Protein AF-A0A7M2C8W5-F1 (afdb_monomer_lite)

Structure (mmCIF, N/CA/C/O backbone):
data_AF-A0A7M2C8W5-F1
#
_entry.id   AF-A0A7M2C8W5-F1
#
loop_
_atom_site.group_PDB
_atom_site.id
_atom_site.type_symbol
_atom_site.label_atom_id
_atom_site.label_alt_id
_atom_site.label_comp_id
_atom_site.label_asym_id
_atom_site.label_entity_id
_atom_site.label_seq_id
_atom_site.pdbx_PDB_ins_code
_atom_site.Cartn_x
_atom_site.Cartn_y
_atom_site.Cartn_z
_atom_site.occupancy
_atom_site.B_iso_or_equiv
_atom_site.auth_seq_id
_atom_site.auth_comp_id
_atom_site.auth_asym_id
_atom_site.auth_atom_id
_atom_site.pdbx_PDB_model_num
ATOM 1 N N . MET A 1 1 ? -29.727 7.553 -31.394 1.00 39.31 1 MET A N 1
ATOM 2 C CA . MET A 1 1 ? -28.277 7.302 -31.231 1.00 39.31 1 MET A CA 1
ATOM 3 C C . MET A 1 1 ? -27.992 7.238 -29.740 1.00 39.31 1 MET A C 1
ATOM 5 O O . MET A 1 1 ? -28.064 8.268 -29.088 1.00 39.31 1 MET A O 1
ATOM 9 N N . ALA A 1 2 ? -27.802 6.042 -29.180 1.00 39.81 2 ALA A N 1
ATOM 10 C CA . ALA A 1 2 ? -27.542 5.862 -27.752 1.00 39.81 2 ALA A CA 1
ATOM 11 C C . ALA A 1 2 ? -26.033 5.703 -27.526 1.00 39.81 2 ALA A C 1
ATOM 13 O O . ALA A 1 2 ? -25.415 4.767 -28.030 1.00 39.81 2 ALA A O 1
ATOM 14 N N . THR A 1 3 ? -25.435 6.637 -26.794 1.00 49.81 3 THR A N 1
ATOM 15 C CA . THR A 1 3 ? -24.050 6.577 -26.322 1.00 49.81 3 THR A CA 1
ATOM 16 C C . THR A 1 3 ? -23.973 5.582 -25.165 1.00 49.81 3 THR A C 1
ATOM 18 O O . THR A 1 3 ? -24.169 5.930 -24.003 1.00 49.81 3 THR A O 1
ATOM 21 N N . THR A 1 4 ? -23.715 4.311 -25.474 1.00 51.47 4 THR A N 1
ATOM 22 C CA . THR A 1 4 ? -23.436 3.293 -24.455 1.00 51.47 4 THR A CA 1
ATOM 23 C C . THR A 1 4 ? -22.128 3.640 -23.749 1.00 51.47 4 THR A C 1
ATOM 25 O O . THR A 1 4 ? -21.042 3.513 -24.317 1.00 51.47 4 THR A O 1
ATOM 28 N N . ASN A 1 5 ? -22.237 4.085 -22.496 1.00 50.81 5 ASN A N 1
ATOM 29 C CA . ASN A 1 5 ? -21.115 4.240 -21.579 1.00 50.81 5 ASN A CA 1
ATOM 30 C C . ASN A 1 5 ? -20.369 2.905 -21.470 1.00 50.81 5 ASN A C 1
ATOM 32 O O . ASN A 1 5 ? -20.858 1.951 -20.865 1.00 50.81 5 ASN A O 1
ATOM 36 N N . ARG A 1 6 ? -19.165 2.838 -22.043 1.00 50.00 6 ARG A N 1
ATOM 37 C CA . ARG A 1 6 ? -18.244 1.708 -21.896 1.00 50.00 6 ARG A CA 1
ATOM 38 C C . ARG A 1 6 ? -17.682 1.689 -20.473 1.00 50.00 6 ARG A C 1
ATOM 40 O O . ARG A 1 6 ? -16.528 2.032 -20.250 1.00 50.00 6 ARG A O 1
ATOM 47 N N . ARG A 1 7 ? -18.479 1.275 -19.489 1.00 54.00 7 ARG A N 1
ATOM 48 C CA . ARG A 1 7 ? -17.940 0.757 -18.226 1.00 54.00 7 ARG A CA 1
ATOM 49 C C . ARG A 1 7 ? -17.758 -0.744 -18.383 1.00 54.00 7 ARG A C 1
ATOM 51 O O . ARG A 1 7 ? -18.496 -1.538 -17.817 1.00 54.00 7 ARG A O 1
ATOM 58 N N . ALA A 1 8 ? -16.769 -1.119 -19.190 1.00 52.56 8 ALA A N 1
ATOM 59 C CA . ALA A 1 8 ? -16.247 -2.478 -19.237 1.00 52.56 8 ALA A CA 1
ATOM 60 C C . ALA A 1 8 ? -15.407 -2.730 -17.970 1.00 52.56 8 ALA A C 1
ATOM 62 O O . ALA A 1 8 ? -14.191 -2.859 -18.019 1.00 52.56 8 ALA A O 1
ATOM 63 N N . GLY A 1 9 ? -16.056 -2.702 -16.807 1.00 54.88 9 GLY A N 1
ATOM 64 C CA . GLY A 1 9 ? -15.485 -3.164 -15.549 1.00 54.88 9 GLY A CA 1
ATOM 65 C C . GLY A 1 9 ? -16.027 -4.557 -15.270 1.00 54.88 9 GLY A C 1
ATOM 66 O O . GLY A 1 9 ? -17.239 -4.752 -15.252 1.00 54.88 9 GLY A O 1
ATOM 67 N N . ARG A 1 10 ? -15.139 -5.535 -15.080 1.00 54.44 10 ARG A N 1
ATOM 68 C CA . ARG A 1 10 ? -15.489 -6.913 -14.709 1.00 54.44 10 ARG A CA 1
ATOM 69 C C . ARG A 1 10 ? -16.448 -6.912 -13.499 1.00 54.44 10 ARG A C 1
ATOM 71 O O . ARG A 1 10 ? -16.086 -6.333 -12.471 1.00 54.44 10 ARG A O 1
ATOM 78 N N . PRO A 1 11 ? -17.628 -7.556 -13.568 1.00 51.19 11 PRO A N 1
ATOM 79 C CA . PRO A 1 11 ?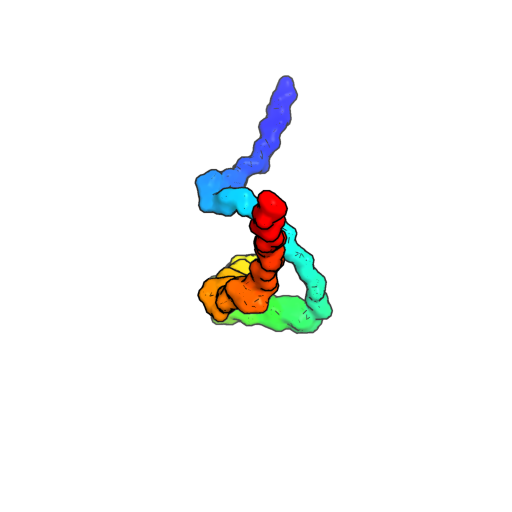 -18.542 -7.642 -12.435 1.00 51.19 11 PRO A CA 1
ATOM 80 C C . PRO A 1 11 ? -17.944 -8.617 -11.418 1.00 51.19 11 PRO A C 1
ATOM 82 O O . PRO A 1 11 ? -18.050 -9.827 -11.578 1.00 51.19 11 PRO A O 1
ATOM 85 N N . GLY A 1 12 ? -17.211 -8.120 -10.421 1.00 53.88 12 GLY A N 1
ATOM 86 C CA . GLY A 1 12 ? -16.548 -9.042 -9.494 1.00 53.88 12 GLY A CA 1
ATOM 87 C C . GLY A 1 12 ? -15.872 -8.453 -8.271 1.00 53.88 12 GLY A C 1
ATOM 88 O O . GLY A 1 12 ? -15.133 -9.177 -7.616 1.00 53.88 12 GLY A O 1
ATOM 89 N N . LYS A 1 13 ? -16.053 -7.166 -7.951 1.00 58.28 13 LYS A N 1
ATOM 90 C CA . LYS A 1 13 ? -15.322 -6.580 -6.820 1.00 58.28 13 LYS A CA 1
ATOM 91 C C . LYS A 1 13 ? -16.127 -5.637 -5.899 1.00 58.28 13 LYS A C 1
ATOM 93 O O . LYS A 1 13 ? -15.509 -4.838 -5.202 1.00 58.28 13 LYS A O 1
ATOM 98 N N . GLY A 1 14 ? -17.460 -5.756 -5.867 1.00 77.31 14 GLY A N 1
ATOM 99 C CA . GLY A 1 14 ? -18.341 -5.051 -4.915 1.00 77.31 14 GLY A CA 1
ATOM 100 C C . GLY A 1 14 ? -18.287 -3.516 -4.962 1.00 77.31 14 GLY A C 1
ATOM 101 O O . GLY A 1 14 ? -17.635 -2.931 -5.831 1.00 77.31 14 GLY A O 1
ATOM 102 N N . ASP A 1 15 ? -18.974 -2.871 -4.014 1.00 80.19 15 ASP A N 1
ATOM 103 C CA . ASP A 1 15 ? -18.910 -1.419 -3.814 1.00 80.19 15 ASP A CA 1
ATOM 104 C C . ASP A 1 15 ? -17.529 -1.008 -3.296 1.00 80.19 15 ASP A C 1
ATOM 106 O O . ASP A 1 15 ? -17.000 -1.574 -2.338 1.00 80.19 15 ASP A O 1
ATOM 110 N N . ARG A 1 16 ? -16.925 -0.008 -3.943 1.00 79.88 16 ARG A N 1
ATOM 111 C CA . ARG A 1 16 ? -15.549 0.428 -3.679 1.00 79.88 16 ARG A CA 1
ATOM 112 C C . ARG A 1 16 ? -15.460 1.930 -3.557 1.00 79.88 16 ARG A C 1
ATOM 114 O O . ARG A 1 16 ? -16.090 2.663 -4.315 1.00 79.88 16 ARG A O 1
ATOM 121 N N . ARG A 1 17 ? -14.590 2.382 -2.658 1.00 85.94 17 ARG A N 1
ATOM 122 C CA . ARG A 1 17 ? -14.179 3.782 -2.560 1.00 85.94 17 ARG A CA 1
ATOM 123 C C . ARG A 1 17 ? -12.721 3.910 -2.979 1.00 85.94 17 ARG A C 1
ATOM 125 O O . ARG A 1 17 ? -11.892 3.095 -2.584 1.00 85.94 17 ARG A O 1
ATOM 132 N N . VAL A 1 18 ? -12.422 4.925 -3.786 1.00 87.69 18 VAL A N 1
ATOM 133 C CA . VAL A 1 18 ? -11.040 5.277 -4.129 1.00 87.69 18 VAL A CA 1
ATOM 134 C C . VAL A 1 18 ? -10.409 5.951 -2.916 1.00 87.69 18 VAL A C 1
ATOM 136 O O . VAL A 1 18 ? -10.955 6.923 -2.396 1.00 87.69 18 VAL A O 1
ATOM 139 N N . MET A 1 19 ? -9.261 5.438 -2.479 1.00 85.50 19 MET A N 1
ATOM 140 C CA . MET A 1 19 ? -8.422 6.068 -1.462 1.00 85.50 19 MET A CA 1
ATOM 141 C C . MET A 1 19 ? -7.179 6.620 -2.150 1.00 85.50 19 MET A C 1
ATOM 143 O O . MET A 1 19 ? -6.462 5.879 -2.815 1.00 85.50 19 MET A O 1
ATOM 147 N N . ALA A 1 20 ? -6.942 7.922 -2.013 1.00 87.19 20 ALA A N 1
ATOM 148 C CA . ALA A 1 20 ? -5.788 8.594 -2.592 1.00 87.19 20 ALA A CA 1
ATOM 149 C C . ALA A 1 20 ? -5.087 9.420 -1.517 1.00 87.19 20 ALA A C 1
ATOM 151 O O . ALA A 1 20 ? -5.733 10.100 -0.721 1.00 87.19 20 ALA A O 1
ATOM 152 N N . PHE A 1 21 ? -3.761 9.380 -1.518 1.00 88.06 21 PHE A N 1
ATOM 153 C CA . PHE A 1 21 ? -2.927 10.203 -0.655 1.00 88.06 21 PHE A CA 1
ATOM 154 C C . PHE A 1 21 ? -1.698 10.665 -1.433 1.00 88.06 21 PHE A C 1
ATOM 156 O O . PHE A 1 21 ? -1.333 10.089 -2.457 1.00 88.06 21 PHE A O 1
ATOM 163 N N . ARG A 1 22 ? -1.083 11.750 -0.964 1.00 93.88 22 ARG A N 1
ATOM 164 C CA . ARG A 1 22 ? 0.128 12.308 -1.565 1.00 93.88 22 ARG A CA 1
ATOM 165 C C . ARG A 1 22 ? 1.336 11.929 -0.721 1.00 93.88 22 ARG A C 1
ATOM 167 O O . ARG A 1 22 ? 1.288 12.017 0.503 1.00 93.88 22 ARG A O 1
ATOM 174 N N . LEU A 1 23 ? 2.417 11.561 -1.395 1.00 93.12 23 LEU A N 1
ATOM 175 C CA . LEU A 1 23 ? 3.742 11.382 -0.814 1.00 93.12 23 LEU A CA 1
ATOM 176 C C . LEU A 1 23 ? 4.707 12.372 -1.464 1.00 93.12 23 LEU A C 1
ATOM 178 O O . LEU A 1 23 ? 4.502 12.790 -2.603 1.00 93.12 23 LEU A O 1
ATOM 182 N N . ALA A 1 24 ? 5.764 12.739 -0.740 1.00 97.62 24 ALA A N 1
ATOM 183 C CA . ALA A 1 24 ? 6.890 13.440 -1.346 1.00 97.62 24 ALA A CA 1
ATOM 184 C C . ALA A 1 24 ? 7.489 12.569 -2.460 1.00 97.62 24 ALA A C 1
ATOM 186 O O . ALA A 1 24 ? 7.634 11.361 -2.259 1.00 97.62 24 ALA A O 1
ATOM 187 N N . THR A 1 25 ? 7.865 13.177 -3.589 1.00 97.50 25 THR A N 1
ATOM 188 C CA . THR A 1 25 ? 8.359 12.462 -4.780 1.00 97.50 25 THR A CA 1
ATOM 189 C C . THR A 1 25 ? 9.417 11.403 -4.458 1.00 97.50 25 THR A C 1
ATOM 191 O O . THR A 1 25 ? 9.189 10.256 -4.829 1.00 97.50 25 THR A O 1
ATOM 194 N N . PRO A 1 26 ? 10.458 11.682 -3.640 1.00 97.81 26 PRO A N 1
ATOM 195 C CA . PRO A 1 26 ? 11.467 10.666 -3.330 1.00 97.81 26 PRO A CA 1
ATOM 196 C C . PRO A 1 26 ? 10.896 9.418 -2.643 1.00 97.81 26 PRO A C 1
ATOM 198 O O . PRO A 1 26 ? 11.373 8.312 -2.854 1.00 97.81 26 PRO A O 1
ATOM 201 N N . ARG A 1 27 ? 9.849 9.570 -1.821 1.00 97.00 27 ARG A N 1
ATOM 202 C CA . ARG A 1 27 ? 9.180 8.427 -1.181 1.00 97.00 27 ARG A CA 1
ATOM 203 C C . ARG A 1 27 ? 8.254 7.688 -2.136 1.00 97.00 27 ARG A C 1
ATOM 205 O O . ARG A 1 27 ? 8.101 6.482 -1.998 1.00 97.00 27 ARG A O 1
ATOM 212 N N . ALA A 1 28 ? 7.622 8.400 -3.066 1.00 95.75 28 ALA A N 1
ATOM 213 C CA . ALA A 1 28 ? 6.798 7.774 -4.094 1.00 95.75 28 ALA A CA 1
ATOM 214 C C . ALA A 1 28 ? 7.652 6.912 -5.039 1.00 95.75 28 ALA A C 1
ATOM 216 O O . ALA A 1 28 ? 7.226 5.820 -5.405 1.00 95.75 28 ALA A O 1
ATOM 217 N N . ASP A 1 29 ? 8.866 7.365 -5.365 1.00 97.44 29 ASP A N 1
ATOM 218 C CA . ASP A 1 29 ? 9.820 6.597 -6.168 1.00 97.44 29 ASP A CA 1
ATOM 219 C C . ASP A 1 29 ? 10.255 5.309 -5.449 1.00 97.44 29 ASP A C 1
ATOM 221 O O . ASP A 1 29 ? 10.178 4.238 -6.042 1.00 97.44 29 ASP A O 1
ATOM 225 N N . ILE A 1 30 ? 10.575 5.385 -4.150 1.00 97.38 30 ILE A N 1
ATOM 226 C CA . ILE A 1 30 ? 10.888 4.199 -3.328 1.00 97.38 30 ILE A CA 1
ATOM 227 C C . ILE A 1 30 ? 9.715 3.210 -3.302 1.00 97.38 30 ILE A C 1
ATOM 229 O O . ILE A 1 30 ? 9.910 2.008 -3.432 1.00 97.38 30 ILE A O 1
ATOM 233 N N . VAL A 1 31 ? 8.481 3.697 -3.144 1.00 96.44 31 VAL A N 1
ATOM 234 C CA . VAL A 1 31 ? 7.283 2.839 -3.157 1.00 96.44 31 VAL A CA 1
ATOM 235 C C . VAL A 1 31 ? 7.137 2.093 -4.486 1.00 96.44 31 VAL A C 1
ATOM 237 O O . VAL A 1 31 ? 6.751 0.927 -4.490 1.00 96.44 31 VAL A O 1
ATOM 240 N N . ARG A 1 32 ? 7.455 2.745 -5.610 1.00 96.69 32 ARG A N 1
ATOM 241 C CA . ARG A 1 32 ? 7.458 2.090 -6.923 1.00 96.69 32 ARG A CA 1
ATOM 242 C C . ARG A 1 32 ? 8.518 0.992 -6.994 1.00 96.69 32 ARG A C 1
ATOM 244 O O . ARG A 1 32 ? 8.188 -0.111 -7.411 1.00 96.69 32 ARG A O 1
ATOM 251 N N . GLU A 1 33 ? 9.739 1.271 -6.542 1.00 97.81 33 GLU A N 1
ATOM 252 C CA . GLU A 1 33 ? 10.824 0.279 -6.518 1.00 97.81 33 GLU A CA 1
ATOM 253 C C . GLU A 1 33 ? 10.478 -0.939 -5.650 1.00 97.81 33 GLU A C 1
ATOM 255 O O . GLU A 1 33 ? 10.724 -2.072 -6.056 1.00 97.81 33 GLU A O 1
ATOM 260 N N . LEU A 1 34 ? 9.855 -0.726 -4.485 1.00 97.69 34 LEU A N 1
ATOM 261 C CA . LEU A 1 34 ? 9.398 -1.816 -3.616 1.00 97.69 34 LEU A CA 1
ATOM 262 C C . LEU A 1 34 ? 8.325 -2.673 -4.293 1.00 97.69 34 LEU A C 1
ATOM 264 O O . LEU A 1 34 ? 8.433 -3.896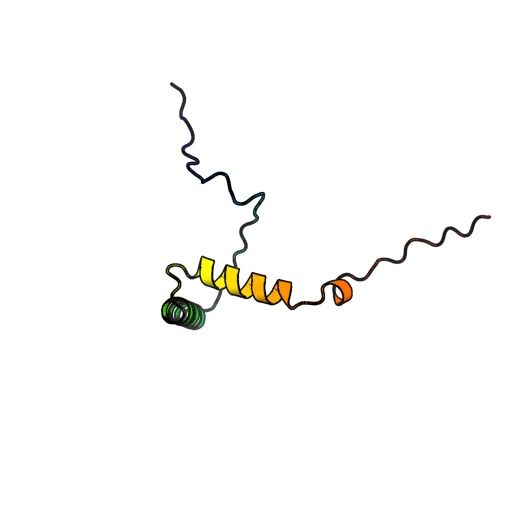 -4.294 1.00 97.69 34 LEU A O 1
ATOM 268 N N . ALA A 1 35 ? 7.322 -2.042 -4.907 1.00 97.69 35 ALA A N 1
ATOM 269 C CA . ALA A 1 35 ? 6.262 -2.762 -5.607 1.00 97.69 35 ALA A CA 1
ATOM 270 C C . ALA A 1 35 ? 6.825 -3.644 -6.735 1.00 97.69 35 ALA A C 1
ATOM 272 O O . ALA A 1 35 ? 6.457 -4.813 -6.841 1.00 97.69 35 ALA A O 1
ATOM 273 N N . GLU A 1 36 ? 7.751 -3.108 -7.536 1.00 97.56 36 GLU A N 1
ATOM 274 C CA . GLU A 1 36 ? 8.423 -3.856 -8.604 1.00 97.56 36 GLU A CA 1
ATOM 275 C C . GLU A 1 36 ? 9.264 -5.016 -8.049 1.00 97.56 36 GLU A C 1
ATOM 277 O O . GLU A 1 36 ? 9.175 -6.137 -8.552 1.00 97.56 36 GLU A O 1
ATOM 282 N N . ALA A 1 37 ? 10.039 -4.776 -6.984 1.00 98.12 37 ALA A N 1
ATOM 283 C CA . ALA A 1 37 ? 10.865 -5.797 -6.339 1.00 98.12 37 ALA A CA 1
ATOM 284 C C . ALA A 1 37 ? 10.036 -6.946 -5.738 1.00 98.12 37 ALA A C 1
ATOM 286 O O . ALA A 1 37 ? 10.481 -8.094 -5.731 1.00 98.12 37 ALA A O 1
ATOM 287 N N . GLU A 1 38 ? 8.823 -6.652 -5.270 1.00 97.00 38 GLU A N 1
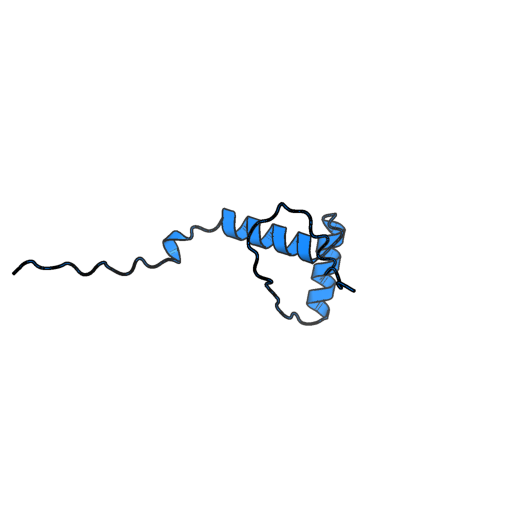ATOM 288 C CA . GLU A 1 38 ? 7.872 -7.636 -4.743 1.00 97.00 38 GLU A CA 1
ATOM 289 C C . GLU A 1 38 ? 7.005 -8.294 -5.835 1.00 97.00 38 GLU A C 1
ATOM 291 O O . GLU A 1 38 ? 6.166 -9.146 -5.539 1.00 97.00 38 GLU A O 1
ATOM 296 N N . GLY A 1 39 ? 7.222 -7.949 -7.110 1.00 97.50 39 GLY A N 1
ATOM 297 C CA . GLY A 1 39 ? 6.577 -8.588 -8.259 1.00 97.50 39 GLY A CA 1
ATOM 298 C C . GLY A 1 39 ? 5.207 -8.018 -8.633 1.00 97.50 39 GLY A C 1
ATOM 299 O O . GLY A 1 39 ? 4.455 -8.666 -9.364 1.00 97.50 39 GLY A O 1
ATOM 300 N N . PHE A 1 40 ? 4.862 -6.820 -8.159 1.00 97.06 40 PHE A N 1
ATOM 301 C CA . PHE A 1 40 ? 3.622 -6.141 -8.529 1.00 97.06 40 PHE A CA 1
ATOM 302 C C . PHE A 1 40 ? 3.807 -5.284 -9.785 1.00 97.06 40 PHE A C 1
ATOM 304 O O . PHE A 1 40 ? 4.718 -4.467 -9.873 1.00 97.06 40 PHE A O 1
ATOM 311 N N . GLU A 1 41 ? 2.878 -5.413 -10.737 1.00 92.69 41 GLU A N 1
ATOM 312 C CA . GLU A 1 41 ? 2.847 -4.586 -11.955 1.00 92.69 41 GLU A CA 1
ATOM 313 C C . GLU A 1 41 ? 2.400 -3.141 -11.662 1.00 92.69 41 GLU A C 1
ATOM 315 O O . GLU A 1 41 ? 2.859 -2.195 -12.300 1.00 92.69 41 GLU A O 1
ATOM 320 N N . TYR A 1 42 ? 1.519 -2.953 -10.671 1.00 93.12 42 TYR A N 1
ATOM 321 C CA . TYR A 1 42 ? 0.971 -1.648 -10.305 1.00 93.12 42 TYR A CA 1
ATOM 322 C C . TYR A 1 42 ? 1.155 -1.354 -8.815 1.00 93.12 42 TYR A C 1
ATOM 324 O O . TYR A 1 42 ? 0.720 -2.119 -7.953 1.00 93.12 42 TYR A O 1
ATOM 332 N N . VAL A 1 43 ? 1.669 -0.159 -8.501 1.00 94.44 43 VAL A N 1
ATOM 333 C CA . VAL A 1 43 ? 1.789 0.355 -7.121 1.00 94.44 43 VAL A CA 1
ATOM 334 C C . VAL A 1 43 ? 0.455 0.310 -6.368 1.00 94.44 43 VAL A C 1
ATOM 336 O O . VAL A 1 43 ? 0.426 0.066 -5.166 1.00 94.44 43 VAL A O 1
ATOM 339 N N . SER A 1 44 ? -0.671 0.525 -7.053 1.00 92.19 44 SER A N 1
ATOM 340 C CA . SER A 1 44 ? -1.996 0.455 -6.427 1.00 92.19 44 SER A CA 1
ATOM 341 C C . SER A 1 44 ? -2.349 -0.938 -5.910 1.00 92.19 44 SER A C 1
ATOM 343 O O . SER A 1 44 ? -3.032 -1.038 -4.893 1.00 92.19 44 SER A O 1
ATOM 345 N N . ASP A 1 45 ? -1.901 -1.994 -6.592 1.00 93.69 45 ASP A N 1
ATOM 346 C CA . ASP A 1 45 ? -2.153 -3.372 -6.165 1.00 93.69 45 ASP A CA 1
ATOM 347 C C . ASP A 1 45 ? -1.277 -3.728 -4.961 1.00 93.69 45 ASP A C 1
ATOM 349 O O . ASP A 1 45 ? -1.776 -4.300 -3.992 1.00 93.69 45 ASP A O 1
ATOM 353 N N . TRP A 1 46 ? -0.018 -3.282 -4.970 1.00 95.88 46 TRP A N 1
ATOM 354 C CA . TRP A 1 46 ? 0.889 -3.390 -3.827 1.00 95.88 46 TRP A CA 1
ATOM 355 C C . TRP A 1 46 ? 0.356 -2.649 -2.589 1.00 95.88 46 TRP A C 1
ATOM 357 O O . TRP A 1 46 ? 0.246 -3.216 -1.503 1.00 95.88 46 TRP A O 1
ATOM 367 N N . LEU A 1 47 ? -0.095 -1.400 -2.751 1.00 94.25 47 LEU A N 1
ATOM 368 C CA . LEU A 1 47 ? -0.710 -0.632 -1.662 1.00 94.25 47 LEU A CA 1
ATOM 369 C C . LEU A 1 47 ? -1.984 -1.299 -1.135 1.00 94.25 47 LEU A C 1
ATOM 371 O O . LEU A 1 47 ? -2.212 -1.317 0.073 1.00 94.25 47 LEU A O 1
ATOM 375 N N . ALA A 1 48 ? -2.822 -1.846 -2.020 1.00 92.81 48 ALA A N 1
ATOM 376 C CA . ALA A 1 48 ? -4.013 -2.577 -1.604 1.00 92.81 48 ALA A CA 1
ATOM 377 C C . ALA A 1 48 ? -3.648 -3.830 -0.796 1.00 92.81 48 ALA A C 1
ATOM 379 O O . ALA A 1 48 ? -4.313 -4.111 0.200 1.00 92.81 48 ALA A O 1
ATOM 380 N N . HIS A 1 49 ? -2.593 -4.550 -1.189 1.00 94.19 49 HIS A N 1
ATOM 381 C CA . HIS A 1 49 ? -2.083 -5.702 -0.450 1.00 94.19 49 HIS A CA 1
ATOM 382 C C . HIS A 1 49 ? -1.657 -5.316 0.973 1.00 94.19 49 HIS A C 1
ATOM 384 O O . HIS A 1 49 ? -2.204 -5.866 1.927 1.00 94.19 49 HIS A O 1
ATOM 390 N N . ILE A 1 50 ? -0.803 -4.298 1.120 1.00 95.06 50 ILE A N 1
ATOM 391 C CA . ILE A 1 50 ? -0.328 -3.815 2.429 1.00 95.06 50 ILE A CA 1
ATOM 392 C C . ILE A 1 50 ? -1.476 -3.334 3.315 1.00 95.06 50 ILE A C 1
ATOM 394 O O . ILE A 1 50 ? -1.521 -3.621 4.511 1.00 95.06 50 ILE A O 1
ATOM 398 N N . VAL A 1 51 ? -2.417 -2.572 2.751 1.00 93.50 51 VAL A N 1
ATOM 399 C CA . VAL A 1 51 ? -3.560 -2.062 3.517 1.00 93.50 51 VAL A CA 1
ATOM 400 C C . VAL A 1 51 ? -4.440 -3.212 4.004 1.00 93.50 51 VAL A C 1
ATOM 402 O O . VAL A 1 51 ? -4.856 -3.190 5.161 1.00 93.50 51 VAL A O 1
ATOM 405 N N . ASN A 1 52 ? -4.695 -4.220 3.166 1.00 92.56 52 ASN A N 1
ATOM 406 C CA . ASN A 1 52 ? -5.469 -5.395 3.567 1.00 92.56 52 ASN A CA 1
ATOM 407 C C . ASN A 1 52 ? -4.739 -6.199 4.642 1.00 92.56 52 ASN A C 1
ATOM 409 O O . ASN A 1 52 ? -5.333 -6.487 5.673 1.00 92.56 52 ASN A O 1
ATOM 413 N N . GLU A 1 53 ? -3.442 -6.459 4.465 1.00 95.19 53 GLU A N 1
ATOM 414 C CA . GLU A 1 53 ? -2.632 -7.141 5.474 1.00 95.19 53 GLU A CA 1
ATOM 415 C C . GLU A 1 53 ? -2.686 -6.393 6.811 1.00 95.19 53 GLU A C 1
ATOM 417 O O . GLU A 1 53 ? -2.906 -6.991 7.865 1.00 95.19 53 GLU A O 1
ATOM 422 N N . ARG A 1 54 ? -2.566 -5.060 6.792 1.00 94.44 54 ARG A N 1
ATOM 423 C CA . ARG A 1 54 ? -2.678 -4.259 8.010 1.00 94.44 54 ARG A CA 1
ATOM 424 C C . ARG A 1 54 ? -4.059 -4.375 8.647 1.00 94.44 54 ARG A C 1
ATOM 426 O O . ARG A 1 54 ? -4.126 -4.434 9.873 1.00 94.44 54 ARG A O 1
ATOM 433 N N . ILE A 1 55 ? -5.137 -4.370 7.863 1.00 91.94 55 ILE A N 1
ATOM 434 C CA . ILE A 1 55 ? -6.508 -4.529 8.371 1.00 91.94 55 ILE A CA 1
ATOM 435 C C . ILE A 1 55 ? -6.674 -5.900 9.026 1.00 91.94 55 ILE A C 1
ATOM 437 O O . ILE A 1 55 ? -7.132 -5.958 10.165 1.00 91.94 55 ILE A O 1
ATOM 441 N N . ASP A 1 56 ? -6.244 -6.965 8.351 1.00 92.88 56 ASP A N 1
ATOM 442 C CA . ASP A 1 56 ? -6.390 -8.348 8.814 1.00 92.88 56 ASP A CA 1
ATOM 443 C C . ASP A 1 56 ? -5.645 -8.594 10.136 1.00 92.88 56 ASP A C 1
ATOM 445 O O . ASP A 1 56 ? -6.109 -9.347 10.991 1.00 92.88 56 ASP A O 1
ATOM 449 N N . HIS A 1 57 ? -4.527 -7.893 10.346 1.00 93.19 57 HIS A N 1
ATOM 450 C CA . HIS A 1 57 ? -3.727 -7.971 11.571 1.00 93.19 57 HIS A CA 1
ATOM 451 C C . HIS A 1 57 ? -4.040 -6.868 12.598 1.00 93.19 57 HIS A C 1
ATOM 453 O O . HIS A 1 57 ? -3.357 -6.762 13.620 1.00 93.19 57 HIS A O 1
ATOM 459 N N . THR A 1 58 ? -5.053 -6.028 12.362 1.00 90.94 58 THR A N 1
ATOM 460 C CA . THR A 1 58 ? -5.463 -4.988 13.314 1.00 90.94 58 THR A CA 1
ATOM 461 C C . THR A 1 58 ? -6.715 -5.416 14.069 1.00 90.94 58 THR A C 1
ATOM 463 O O . THR A 1 58 ? -7.787 -5.590 13.497 1.00 90.94 58 THR A O 1
ATOM 466 N N . ASP A 1 59 ? -6.614 -5.472 15.396 1.00 87.56 59 ASP A N 1
ATOM 467 C CA . ASP A 1 59 ? -7.781 -5.613 16.264 1.00 87.56 59 ASP A CA 1
ATOM 468 C C . ASP A 1 59 ? -8.608 -4.314 16.275 1.00 87.56 59 ASP A C 1
ATOM 470 O O . ASP A 1 59 ? -8.346 -3.369 17.027 1.00 87.56 59 ASP A O 1
ATOM 474 N N . LEU A 1 60 ? -9.622 -4.270 15.410 1.00 84.31 60 LEU A N 1
ATOM 475 C CA . LEU A 1 60 ? -10.508 -3.118 15.252 1.00 84.31 60 LEU A CA 1
ATOM 476 C C . LEU A 1 60 ? -11.382 -2.850 16.484 1.00 84.31 60 LEU A C 1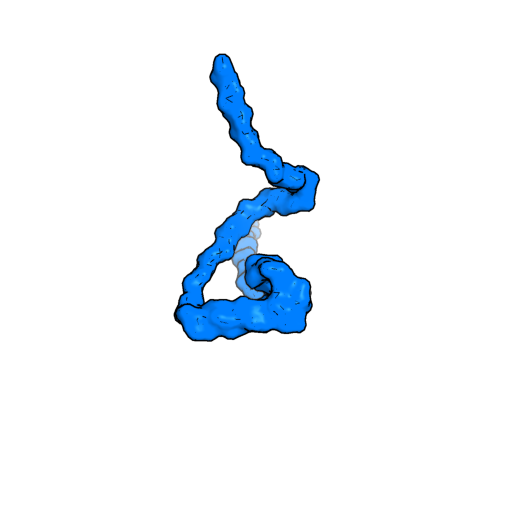
ATOM 478 O O . LEU A 1 60 ? -11.879 -1.729 16.622 1.00 84.31 60 LEU A O 1
ATOM 482 N N . SER A 1 61 ? -11.564 -3.824 17.385 1.00 81.31 61 SER A N 1
ATOM 483 C CA . SER A 1 61 ? -12.366 -3.637 18.604 1.00 81.31 61 SER A CA 1
ATOM 484 C C . SER A 1 61 ? -11.748 -2.600 19.546 1.00 81.31 61 SER A C 1
ATOM 486 O O . SER A 1 61 ? -12.460 -1.876 20.231 1.00 81.31 61 SER A O 1
ATOM 488 N N . LYS A 1 62 ? -10.421 -2.433 19.497 1.00 77.31 62 LYS A N 1
ATOM 489 C CA . LYS A 1 62 ? -9.689 -1.414 20.266 1.00 77.31 62 LYS A CA 1
ATOM 490 C C . LYS A 1 62 ? -9.834 -0.001 19.701 1.00 77.31 62 LYS A C 1
ATOM 492 O O . LYS A 1 62 ? -9.561 0.971 20.399 1.00 77.31 62 LYS A O 1
ATOM 497 N N . ILE A 1 63 ? -10.231 0.118 18.435 1.00 75.50 63 ILE A N 1
ATOM 498 C CA . ILE A 1 63 ? -10.394 1.400 17.733 1.00 75.50 63 ILE A CA 1
ATOM 499 C C . ILE A 1 63 ? -11.860 1.837 17.773 1.00 75.50 63 ILE A C 1
ATOM 501 O O . ILE A 1 63 ? -12.160 3.016 17.960 1.00 75.50 63 ILE A O 1
ATOM 505 N N . ARG A 1 64 ? -12.785 0.884 17.631 1.00 69.56 64 ARG A N 1
ATOM 506 C CA . ARG A 1 64 ? -14.219 1.120 17.781 1.00 69.56 64 ARG A CA 1
ATOM 507 C C . ARG A 1 64 ? -14.554 1.210 19.269 1.00 69.56 64 ARG A C 1
ATOM 509 O O . ARG A 1 64 ? -14.910 0.208 19.878 1.00 69.56 64 ARG A O 1
ATOM 516 N N . ARG A 1 65 ? -14.458 2.408 19.861 1.00 60.00 65 ARG A N 1
ATOM 517 C CA . ARG A 1 65 ? -15.115 2.663 21.152 1.00 60.00 65 ARG A CA 1
ATOM 518 C C . ARG A 1 65 ? -16.597 2.362 20.969 1.00 60.00 65 ARG A C 1
ATOM 520 O O . ARG A 1 65 ? -17.265 3.014 20.172 1.00 60.00 65 ARG A O 1
ATOM 527 N N . GLN A 1 66 ? -17.072 1.339 21.661 1.00 59.09 66 GLN A N 1
ATOM 528 C CA . GLN A 1 66 ? -18.491 1.079 21.796 1.00 59.09 66 GLN A CA 1
ATOM 529 C C . GLN A 1 66 ? -19.065 2.264 22.576 1.00 59.09 66 GLN A C 1
ATOM 531 O O . GLN A 1 66 ? -18.690 2.476 23.727 1.00 59.09 66 GLN A O 1
ATOM 536 N N 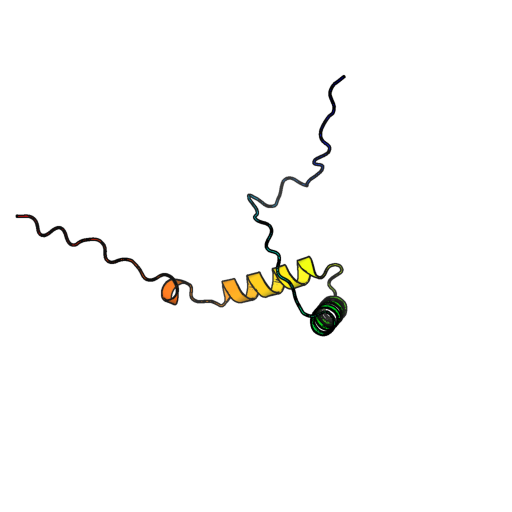. GLU A 1 67 ? -19.876 3.097 21.924 1.00 61.56 67 GLU A N 1
ATOM 537 C CA . GLU A 1 67 ? -20.667 4.097 22.639 1.00 61.56 67 GLU A CA 1
ATOM 538 C C . GLU A 1 67 ? -21.558 3.334 23.625 1.00 61.56 67 GLU A C 1
ATOM 540 O O . GLU A 1 67 ? -22.228 2.370 23.239 1.00 61.56 67 GLU A O 1
ATOM 545 N N . GLU A 1 68 ? -21.487 3.694 24.910 1.00 59.91 68 GLU A N 1
ATOM 546 C CA . GLU A 1 68 ? -22.341 3.109 25.940 1.00 59.91 68 GLU A CA 1
ATOM 547 C C . GLU A 1 68 ? -23.797 3.270 25.496 1.00 59.91 68 GLU A C 1
ATOM 549 O O . GLU A 1 68 ? -24.280 4.384 25.282 1.00 59.91 68 GLU A O 1
ATOM 554 N N . LEU A 1 69 ? -24.498 2.146 25.319 1.00 66.00 69 LEU A N 1
ATOM 555 C CA . LEU A 1 69 ? -25.942 2.181 25.129 1.00 66.00 69 LEU A CA 1
ATOM 556 C C . LEU A 1 69 ? -26.539 2.855 26.370 1.00 66.00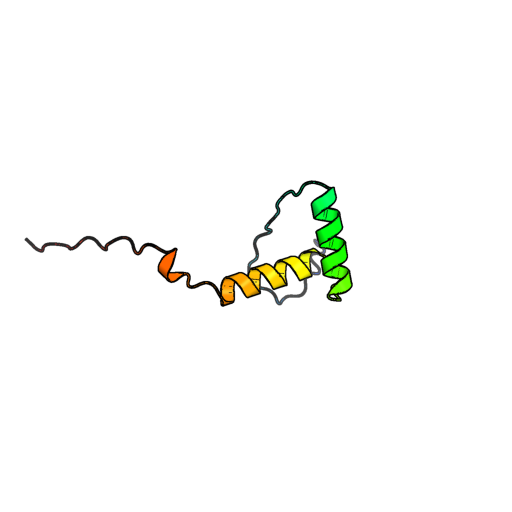 69 LEU A C 1
ATOM 558 O O . LEU A 1 69 ? -26.190 2.449 27.483 1.00 66.00 69 LEU A O 1
ATOM 562 N N . PRO A 1 70 ? -27.413 3.868 26.220 1.00 68.69 70 PRO A N 1
ATOM 563 C CA . PRO A 1 70 ? -27.995 4.536 27.370 1.00 68.69 70 PRO A CA 1
ATOM 564 C C . PRO A 1 70 ? -28.726 3.494 28.214 1.00 68.69 70 PRO A C 1
ATOM 566 O O . PRO A 1 70 ? -29.670 2.854 27.745 1.00 68.69 70 PRO A O 1
ATOM 569 N N . ILE A 1 71 ? -28.273 3.310 29.457 1.00 69.56 71 ILE A N 1
ATOM 570 C CA . ILE A 1 71 ? -28.990 2.504 30.442 1.00 69.56 71 ILE A CA 1
ATOM 571 C C . ILE A 1 71 ? -30.310 3.235 30.676 1.00 69.56 71 ILE A C 1
ATOM 573 O O . ILE A 1 71 ? -30.352 4.263 31.351 1.00 69.56 71 ILE A O 1
ATOM 577 N N . GLN A 1 72 ? -31.392 2.736 30.079 1.00 70.88 72 GLN A N 1
ATOM 578 C CA . GLN A 1 72 ? -32.730 3.178 30.436 1.00 70.88 72 GLN A CA 1
ATOM 579 C C . GLN A 1 72 ? -32.994 2.680 31.854 1.00 70.88 72 GLN A C 1
ATOM 581 O O . GLN A 1 72 ? -33.353 1.523 32.064 1.00 70.88 72 GLN A O 1
ATOM 586 N N . ILE A 1 73 ? -32.770 3.550 32.837 1.00 63.06 73 ILE A N 1
ATOM 587 C CA . ILE A 1 73 ? -33.314 3.356 34.175 1.00 63.06 73 ILE A CA 1
ATOM 588 C C . ILE A 1 73 ? -34.827 3.482 33.998 1.00 63.06 73 ILE A C 1
ATOM 590 O O . ILE A 1 73 ? -35.355 4.585 33.860 1.00 63.06 73 ILE A O 1
ATOM 594 N N . ALA A 1 74 ? -35.504 2.339 33.894 1.00 62.09 74 ALA A N 1
ATOM 595 C CA . ALA A 1 74 ? -36.954 2.287 33.958 1.00 62.09 74 ALA A CA 1
ATOM 596 C C . ALA A 1 74 ? -37.391 2.967 35.265 1.00 62.09 74 ALA A C 1
ATOM 598 O O . ALA A 1 74 ? -36.904 2.607 36.339 1.00 62.09 74 ALA A O 1
ATOM 599 N N . SER A 1 75 ? -38.218 4.009 35.129 1.00 53.31 75 SER A N 1
ATOM 600 C CA . SER A 1 75 ? -38.869 4.719 36.238 1.00 53.31 75 SER A CA 1
ATOM 601 C C . SER A 1 75 ? -39.996 3.896 36.844 1.00 53.31 75 SER A C 1
ATOM 603 O O . SER A 1 75 ? -40.616 3.116 36.086 1.00 53.31 75 SER A O 1
#

Foldseek 3Di:
DDDPDPPPDPPDDPDDDDDDDDDDPVVVVVLVVVCVVVPHPDSVVVVVVVVVVCVVPDPCVVVPDDDPDPPPPPD

Sequence (75 aa):
MATTNRRAGRPGKGDRRVMAFRLATPRADIVRELAEAEGFEYVSDWLAHIVNERIDHTDLSKIRRQEELPIQIAS

Radius of gyration: 20.98 Å; chains: 1; bounding box: 50×22×68 Å

Secondary structure (DSSP, 8-state):
----------S-S-S---------HHHHHHHHHHHHHTT-S-HHHHHHHHHHHHHHTS-GGGTS--PPPP-----

pLDDT: mean 80.35, std 17.92, range [39.31, 98.12]